Protein AF-A0A968E4I8-F1 (afdb_monomer)

Structure (mmCIF, N/CA/C/O backbone):
data_AF-A0A968E4I8-F1
#
_entry.id   AF-A0A968E4I8-F1
#
loop_
_atom_site.group_PDB
_atom_site.id
_atom_site.type_symbol
_atom_site.label_atom_id
_atom_site.label_alt_id
_atom_site.label_comp_id
_atom_site.label_asym_id
_atom_site.label_entity_id
_atom_site.label_seq_id
_atom_site.pdbx_PDB_ins_code
_atom_site.Cartn_x
_atom_site.Cartn_y
_atom_site.Cartn_z
_atom_site.occupancy
_atom_site.B_iso_or_equiv
_atom_site.auth_seq_id
_atom_site.auth_comp_id
_atom_site.auth_asym_id
_atom_site.auth_atom_id
_atom_site.pdbx_PDB_model_num
ATOM 1 N N . MET A 1 1 ? 18.718 1.848 -17.708 1.00 77.50 1 MET A N 1
ATOM 2 C CA . MET A 1 1 ? 18.367 2.944 -16.777 1.00 77.50 1 MET A CA 1
ATOM 3 C C . MET A 1 1 ? 17.151 3.710 -17.285 1.00 77.50 1 MET A C 1
ATOM 5 O O . MET A 1 1 ? 16.111 3.612 -16.656 1.00 77.50 1 MET A O 1
ATOM 9 N N . GLU A 1 2 ? 17.238 4.378 -18.441 1.00 94.00 2 GLU A N 1
ATOM 10 C CA . GLU A 1 2 ? 16.141 5.174 -19.028 1.00 94.00 2 GLU A CA 1
ATOM 11 C C . GLU A 1 2 ? 14.822 4.397 -19.182 1.00 94.00 2 GLU A C 1
ATOM 13 O O . GLU A 1 2 ? 13.764 4.889 -18.797 1.00 94.00 2 GLU A O 1
ATOM 18 N N . TRP A 1 3 ? 14.891 3.140 -19.634 1.00 97.44 3 TRP A N 1
ATOM 19 C CA . TRP A 1 3 ? 13.712 2.276 -19.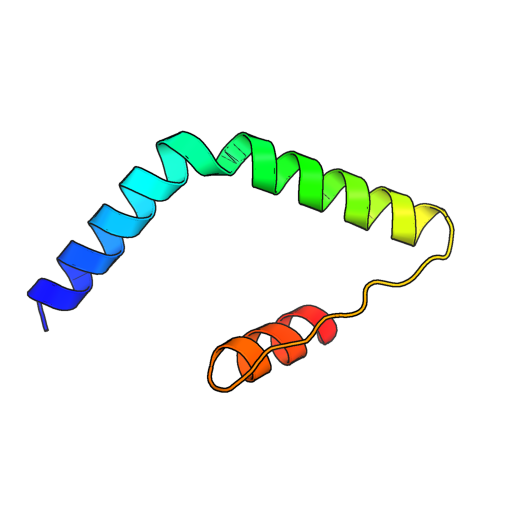741 1.00 97.44 3 TRP A CA 1
ATOM 20 C C . TRP A 1 3 ? 12.966 2.094 -18.408 1.00 97.44 3 TRP A C 1
ATOM 22 O O . TRP A 1 3 ? 11.755 2.275 -18.377 1.00 97.44 3 TRP A O 1
ATOM 32 N N . HIS A 1 4 ? 13.666 1.815 -17.299 1.00 98.06 4 HIS A N 1
ATOM 33 C CA . HIS A 1 4 ? 13.025 1.618 -15.988 1.00 98.06 4 HIS A CA 1
ATOM 34 C C . HIS A 1 4 ? 12.290 2.873 -15.506 1.00 98.06 4 HIS A C 1
ATOM 36 O O . HIS A 1 4 ? 11.227 2.775 -14.897 1.00 98.06 4 HIS A O 1
ATOM 42 N N . PHE A 1 5 ? 12.842 4.058 -15.783 1.00 98.38 5 PHE A N 1
ATOM 43 C CA . PHE A 1 5 ? 12.182 5.317 -15.445 1.00 98.38 5 PHE A CA 1
ATOM 44 C C . PHE A 1 5 ? 10.915 5.519 -16.277 1.00 98.38 5 PHE A 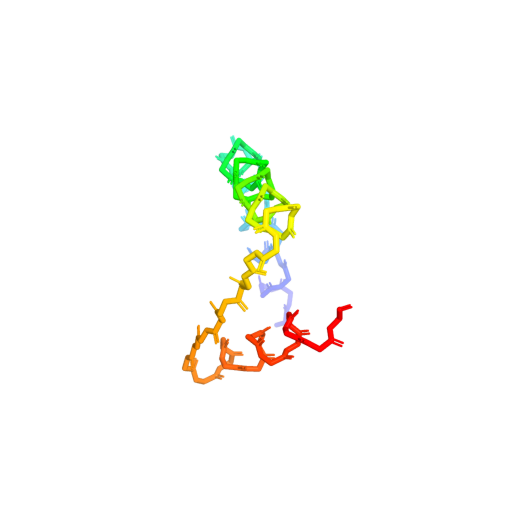C 1
ATOM 46 O O . PHE A 1 5 ? 9.860 5.805 -15.711 1.00 98.38 5 PHE A O 1
ATOM 53 N N . ASN A 1 6 ? 10.991 5.308 -17.592 1.00 98.56 6 ASN A N 1
ATOM 54 C CA . ASN A 1 6 ? 9.833 5.436 -18.476 1.00 98.56 6 ASN A CA 1
ATOM 55 C C . ASN A 1 6 ? 8.733 4.412 -18.144 1.00 98.56 6 ASN A C 1
ATOM 57 O O . ASN A 1 6 ? 7.558 4.775 -18.092 1.00 98.56 6 ASN A O 1
ATOM 61 N N . ASP A 1 7 ? 9.104 3.169 -17.834 1.00 98.50 7 ASP A N 1
ATOM 62 C CA . ASP A 1 7 ? 8.173 2.113 -17.417 1.00 98.50 7 ASP A CA 1
ATOM 63 C C . ASP A 1 7 ? 7.477 2.445 -16.081 1.00 98.50 7 ASP A C 1
ATOM 65 O O . ASP A 1 7 ? 6.258 2.316 -15.939 1.00 98.50 7 ASP A O 1
ATOM 69 N N . SER A 1 8 ? 8.227 2.989 -15.117 1.00 98.44 8 SER A N 1
ATOM 70 C CA . SER A 1 8 ? 7.690 3.440 -13.828 1.00 98.44 8 SER A CA 1
ATOM 71 C C . SER A 1 8 ? 6.715 4.615 -13.973 1.00 98.44 8 SER A C 1
ATOM 73 O O . SER A 1 8 ? 5.697 4.663 -13.275 1.00 98.44 8 SER A O 1
ATOM 75 N N . ILE A 1 9 ? 6.997 5.556 -14.883 1.00 98.44 9 ILE A N 1
ATOM 76 C CA . ILE A 1 9 ? 6.101 6.676 -15.211 1.00 98.44 9 ILE A CA 1
ATOM 77 C C . ILE A 1 9 ? 4.804 6.147 -15.821 1.00 98.44 9 ILE A C 1
ATOM 79 O O . ILE A 1 9 ? 3.718 6.532 -15.387 1.00 98.44 9 ILE A O 1
ATOM 83 N N . GLU A 1 10 ? 4.905 5.252 -16.801 1.00 98.50 10 GLU A N 1
ATOM 84 C CA . GLU A 1 10 ? 3.736 4.710 -17.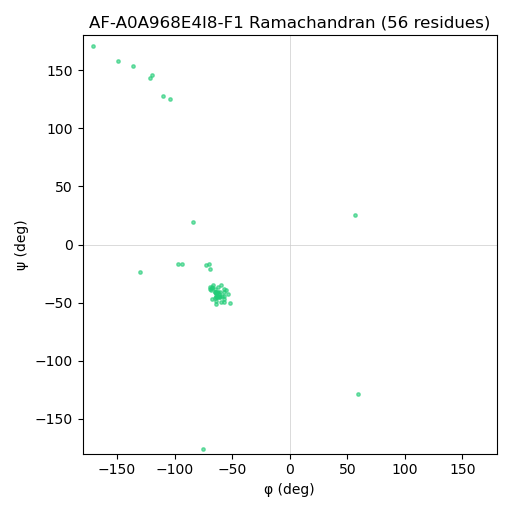487 1.00 98.50 10 GLU A CA 1
ATOM 85 C C . GLU A 1 10 ? 2.858 3.876 -16.548 1.00 98.50 10 GLU A C 1
ATOM 87 O O . GLU A 1 10 ? 1.635 4.027 -16.533 1.00 98.50 10 GLU A O 1
ATOM 92 N N . THR A 1 11 ? 3.474 3.072 -15.681 1.00 98.56 11 THR A N 1
ATOM 93 C CA . THR A 1 11 ? 2.763 2.333 -14.630 1.00 98.56 11 THR A CA 1
ATOM 94 C C . THR A 1 11 ? 1.973 3.280 -13.723 1.00 98.56 11 THR A C 1
ATOM 96 O O . THR A 1 11 ? 0.799 3.032 -13.447 1.00 98.56 11 THR A O 1
ATOM 99 N N . LYS A 1 12 ? 2.565 4.410 -13.311 1.00 98.62 12 LYS A N 1
ATOM 100 C CA . LYS A 1 12 ? 1.875 5.415 -12.485 1.00 98.62 12 LYS A CA 1
ATOM 101 C C . LYS A 1 12 ? 0.746 6.124 -13.234 1.00 98.62 12 LYS A C 1
ATOM 103 O O . LYS A 1 12 ? -0.295 6.377 -12.635 1.00 98.62 12 LYS A O 1
ATOM 108 N N . ARG A 1 13 ? 0.904 6.410 -14.532 1.00 98.31 13 ARG A N 1
ATOM 109 C CA . ARG A 1 13 ? -0.170 6.989 -15.362 1.00 98.31 13 ARG A CA 1
ATOM 110 C C . ARG A 1 13 ? -1.370 6.053 -15.472 1.00 98.31 13 ARG A C 1
ATOM 112 O O . ARG A 1 13 ? -2.500 6.494 -15.286 1.00 98.31 13 ARG A O 1
A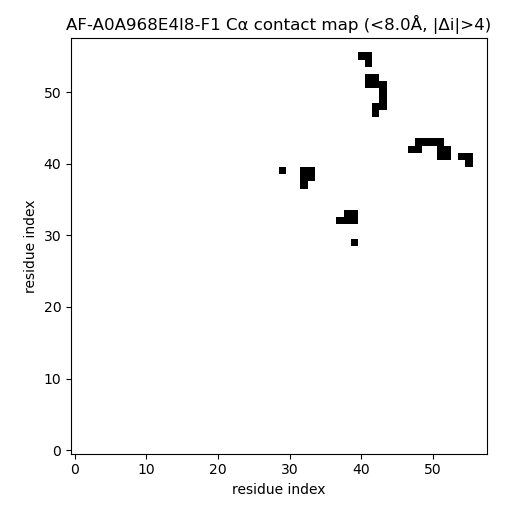TOM 119 N N . LYS A 1 14 ? -1.127 4.762 -15.714 1.00 98.38 14 LYS A N 1
ATOM 120 C CA . LYS A 1 14 ? -2.185 3.741 -15.747 1.00 98.38 14 LYS A CA 1
ATOM 121 C C . LYS A 1 14 ? -2.870 3.601 -14.391 1.00 98.38 14 LYS A C 1
ATOM 123 O O . LYS A 1 14 ? -4.094 3.585 -14.329 1.00 98.38 14 LYS A O 1
ATOM 128 N N . ALA A 1 15 ? -2.089 3.558 -13.312 1.00 98.50 15 ALA A N 1
ATOM 129 C CA . ALA A 1 15 ? -2.604 3.506 -11.948 1.00 98.50 15 ALA A CA 1
ATOM 130 C C . ALA A 1 15 ? -3.497 4.714 -11.619 1.00 98.50 15 ALA A C 1
ATOM 132 O O . ALA A 1 15 ? -4.583 4.533 -11.077 1.00 98.50 15 ALA A O 1
ATOM 133 N N . LEU A 1 16 ? -3.086 5.930 -11.999 1.00 97.69 16 LEU A N 1
ATOM 134 C CA . LEU A 1 16 ? -3.856 7.157 -11.774 1.00 97.69 16 LEU A CA 1
ATOM 135 C C . LEU A 1 16 ? -5.274 7.073 -12.357 1.00 97.69 16 LEU A C 1
ATOM 137 O O . LEU A 1 16 ? -6.222 7.534 -11.729 1.00 97.69 16 LEU A O 1
ATOM 141 N N . ALA A 1 17 ? -5.421 6.458 -13.532 1.00 95.44 17 ALA A N 1
ATOM 142 C CA . ALA A 1 17 ? -6.706 6.348 -14.213 1.00 95.44 17 ALA A CA 1
ATOM 143 C C . ALA A 1 17 ? -7.711 5.422 -13.505 1.00 95.44 17 ALA A C 1
ATOM 145 O O . ALA A 1 17 ? -8.907 5.534 -13.763 1.00 95.44 17 ALA A O 1
ATOM 146 N N . VAL A 1 18 ? -7.253 4.503 -12.643 1.00 97.75 18 VAL A N 1
ATOM 147 C CA . VAL A 1 18 ? -8.110 3.428 -12.105 1.00 97.75 18 VAL A CA 1
ATOM 148 C C . VAL A 1 18 ? -8.068 3.265 -10.586 1.00 97.75 18 VAL A C 1
ATOM 150 O 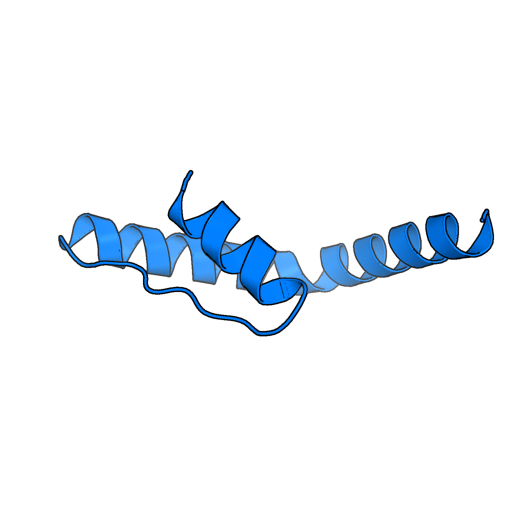O . VAL A 1 18 ? -9.018 2.734 -10.021 1.00 97.75 18 VAL A O 1
ATOM 153 N N . LEU A 1 19 ? -7.006 3.702 -9.902 1.00 98.50 19 LEU A N 1
ATOM 154 C CA . LEU A 1 19 ? -6.810 3.404 -8.478 1.00 98.50 19 LEU A CA 1
ATOM 155 C C . LEU A 1 19 ? -7.347 4.474 -7.525 1.00 98.50 19 LEU A C 1
ATOM 157 O O . LEU A 1 19 ? -7.523 4.159 -6.351 1.00 98.50 19 LEU A O 1
ATOM 161 N N . ILE A 1 20 ? -7.627 5.702 -7.988 1.00 97.88 20 ILE A N 1
ATOM 162 C CA . ILE A 1 20 ? -8.099 6.791 -7.108 1.00 97.88 20 ILE A CA 1
ATOM 163 C C . ILE A 1 20 ? -9.306 6.360 -6.252 1.00 97.88 20 ILE A C 1
ATOM 165 O O . ILE A 1 20 ? -9.225 6.515 -5.032 1.00 97.88 20 ILE A O 1
ATOM 169 N N . PRO A 1 21 ? -10.383 5.772 -6.817 1.00 97.88 21 PRO A N 1
ATOM 170 C CA . PRO A 1 21 ? -11.544 5.392 -6.011 1.00 97.88 21 PRO A CA 1
ATOM 171 C C . PRO A 1 21 ? -11.209 4.341 -4.945 1.00 97.88 21 PRO A C 1
ATOM 173 O O . PRO A 1 21 ? -11.652 4.451 -3.804 1.00 97.88 21 PRO A O 1
ATOM 176 N N . SER A 1 22 ? -10.381 3.349 -5.287 1.00 98.38 22 SER A N 1
ATOM 177 C CA . SER A 1 22 ? -9.984 2.283 -4.360 1.00 98.38 22 SER A CA 1
ATOM 178 C C . SER A 1 22 ? -9.077 2.794 -3.241 1.00 98.38 22 SER A C 1
ATOM 180 O O . SER A 1 22 ? -9.222 2.374 -2.096 1.00 98.38 22 SER A O 1
ATOM 182 N N . ILE A 1 23 ? -8.158 3.716 -3.549 1.00 98.56 23 ILE A N 1
ATOM 183 C CA . ILE A 1 23 ? -7.288 4.351 -2.549 1.00 98.56 23 ILE A CA 1
ATOM 184 C C . ILE A 1 23 ? -8.129 5.175 -1.571 1.00 98.56 23 ILE A C 1
ATOM 186 O O . ILE A 1 23 ? -7.935 5.058 -0.362 1.00 98.56 23 ILE A O 1
ATOM 190 N N . GLN A 1 24 ? -9.086 5.960 -2.076 1.00 98.50 24 GLN A N 1
ATOM 191 C CA . GLN A 1 24 ? -9.998 6.731 -1.232 1.00 98.50 24 GLN A CA 1
ATOM 192 C C . GLN A 1 24 ? -10.805 5.813 -0.303 1.00 98.50 24 GLN A C 1
ATOM 194 O O . GLN A 1 24 ? -10.803 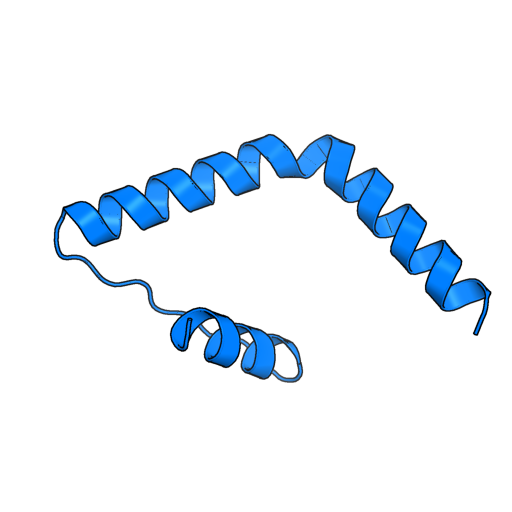6.019 0.908 1.00 98.50 24 GLN A O 1
ATOM 199 N N . GLN A 1 25 ? -11.424 4.760 -0.844 1.00 98.69 25 GLN A N 1
ATOM 200 C CA . GLN A 1 25 ? -12.203 3.811 -0.047 1.00 98.69 25 GLN A CA 1
ATOM 201 C C . GLN A 1 25 ? -11.354 3.111 1.027 1.00 98.69 25 GLN A C 1
ATOM 203 O O . GLN A 1 25 ? -11.808 2.925 2.160 1.00 98.69 25 GLN A O 1
ATOM 208 N N . ALA A 1 26 ? -10.118 2.724 0.697 1.00 98.50 26 ALA A N 1
ATOM 209 C CA . ALA A 1 26 ? -9.204 2.119 1.660 1.00 98.50 26 ALA A CA 1
ATOM 210 C C . ALA A 1 26 ? -8.841 3.103 2.782 1.00 98.50 26 ALA A C 1
ATOM 212 O O . ALA A 1 26 ? -8.882 2.731 3.955 1.00 98.50 26 ALA A O 1
ATOM 213 N N . ALA A 1 27 ? -8.536 4.359 2.440 1.00 98.44 27 ALA A N 1
ATOM 214 C CA . ALA A 1 27 ? -8.230 5.404 3.413 1.00 98.44 27 ALA A CA 1
ATOM 215 C C . ALA A 1 27 ? -9.412 5.679 4.355 1.00 98.44 27 ALA A C 1
ATOM 217 O O . ALA A 1 27 ? -9.224 5.728 5.570 1.00 98.44 27 ALA A O 1
ATOM 218 N N . GLU A 1 28 ? -10.629 5.781 3.817 1.00 98.69 28 GLU A N 1
ATOM 219 C CA . GLU A 1 28 ? -11.858 5.954 4.602 1.00 98.69 28 GLU A CA 1
ATOM 220 C C . GLU A 1 28 ? -12.084 4.774 5.560 1.00 98.69 28 GLU A C 1
ATOM 222 O O . GLU A 1 28 ? -12.321 4.980 6.750 1.00 98.69 28 GLU A O 1
ATOM 227 N N . SER A 1 29 ? -11.916 3.538 5.079 1.00 98.56 29 SER A N 1
ATOM 228 C CA . SER A 1 29 ? -12.076 2.323 5.895 1.00 98.56 29 SER A CA 1
ATOM 229 C C . SER A 1 29 ? -11.046 2.241 7.029 1.00 98.56 29 SER A C 1
ATOM 231 O O . SER A 1 29 ? -11.365 1.872 8.162 1.00 98.56 29 SER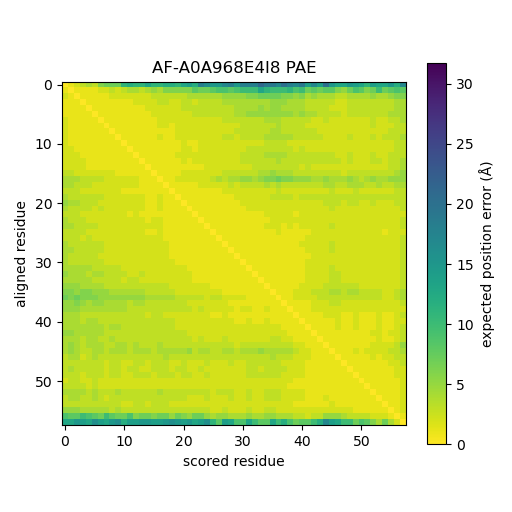 A O 1
ATOM 233 N N . MET A 1 30 ? -9.792 2.598 6.737 1.00 98.50 30 MET A N 1
ATOM 234 C CA . MET A 1 30 ? -8.717 2.650 7.728 1.00 98.50 30 MET A CA 1
ATOM 235 C C . MET A 1 30 ? -8.987 3.726 8.785 1.00 98.50 30 MET A C 1
ATOM 237 O O . MET A 1 30 ? -8.886 3.444 9.980 1.00 98.50 30 MET A O 1
ATOM 241 N N . ALA A 1 31 ? -9.394 4.925 8.362 1.00 98.44 31 ALA A N 1
ATOM 242 C CA . ALA A 1 31 ? -9.737 6.020 9.263 1.00 98.44 31 ALA A CA 1
ATOM 243 C C . ALA A 1 31 ? -10.921 5.664 10.175 1.00 98.44 31 ALA A C 1
ATOM 245 O O . ALA A 1 31 ? -10.868 5.910 11.380 1.00 98.44 31 ALA A O 1
ATOM 246 N N . GLU A 1 32 ? -11.964 5.030 9.631 1.00 98.69 32 GLU A N 1
ATOM 247 C CA . GLU A 1 32 ? -13.114 4.569 10.409 1.00 98.69 32 GLU A CA 1
ATOM 248 C C . GLU A 1 32 ? -12.710 3.535 11.469 1.00 98.69 32 GLU A C 1
ATOM 250 O O . GLU A 1 32 ? -13.135 3.638 12.624 1.00 98.69 32 GLU A O 1
ATOM 255 N N . SER A 1 33 ? -11.864 2.564 11.105 1.00 98.56 33 SER A N 1
ATOM 256 C CA . SER A 1 33 ? -11.339 1.567 12.046 1.00 98.56 33 SER A CA 1
ATOM 257 C C . SER A 1 33 ? -10.628 2.241 13.218 1.00 98.56 33 SER A C 1
ATOM 259 O O . SER A 1 33 ? -10.948 1.968 14.375 1.00 98.56 33 SER A O 1
ATOM 261 N N . LEU A 1 34 ? -9.723 3.181 12.934 1.00 97.94 34 LEU A N 1
ATOM 262 C CA . LEU A 1 34 ? -8.983 3.910 13.964 1.00 97.94 34 LEU A CA 1
ATOM 263 C C . LEU A 1 34 ? -9.902 4.783 14.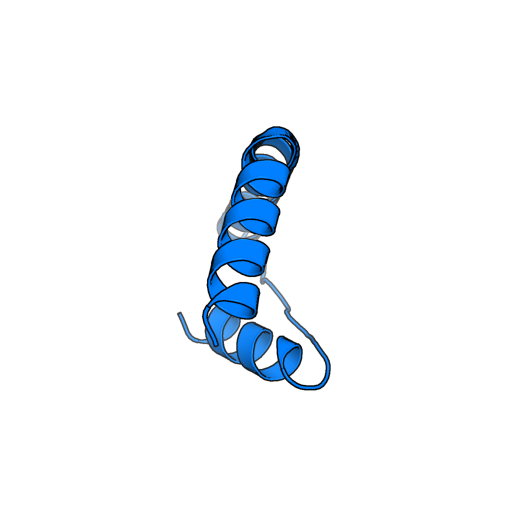830 1.00 97.94 34 LEU A C 1
ATOM 265 O O . LEU A 1 34 ? -9.760 4.797 16.053 1.00 97.94 34 LEU A O 1
ATOM 269 N N . HIS A 1 35 ? -10.891 5.455 14.231 1.00 98.38 35 HIS A N 1
ATOM 270 C CA . HIS A 1 35 ? -11.874 6.254 14.969 1.00 98.38 35 HIS A CA 1
ATOM 271 C C . HIS A 1 35 ? -12.672 5.408 15.972 1.00 98.38 35 HIS A C 1
ATOM 273 O O . HIS A 1 35 ? -12.972 5.858 17.076 1.00 98.38 35 HIS A O 1
ATOM 279 N N . LYS A 1 36 ? -12.952 4.147 15.626 1.00 98.44 36 LYS A N 1
ATOM 280 C CA . LYS A 1 36 ? -13.625 3.166 16.490 1.00 98.44 36 LYS A CA 1
ATOM 281 C C . LYS A 1 36 ? -12.673 2.450 17.461 1.00 98.44 36 LYS A C 1
ATOM 283 O O . LYS A 1 36 ? -13.007 1.379 17.964 1.00 98.44 36 LYS A O 1
ATOM 288 N N . SER A 1 37 ? -11.488 3.017 17.717 1.00 98.06 37 SER A N 1
ATOM 289 C CA . SER A 1 37 ? -10.426 2.418 18.544 1.00 98.06 37 SER A CA 1
ATOM 290 C C . SER A 1 37 ? -9.965 1.035 18.056 1.00 98.06 37 SER A C 1
ATOM 292 O O . SER A 1 37 ? -9.470 0.213 18.830 1.00 98.06 37 SER A O 1
ATOM 294 N N . GLY A 1 38 ? -10.139 0.768 16.761 1.00 98.06 38 GLY A N 1
ATOM 295 C CA . GLY A 1 38 ? -9.565 -0.371 16.067 1.00 98.06 38 GLY A CA 1
ATOM 296 C C . GLY A 1 38 ? -8.072 -0.183 15.801 1.00 98.06 38 GLY A C 1
ATOM 297 O O . GLY A 1 38 ? -7.445 0.789 16.216 1.00 98.06 38 GLY A O 1
ATOM 298 N N . LYS A 1 39 ? -7.487 -1.148 15.095 1.00 97.44 39 LYS A N 1
ATOM 299 C CA . LYS A 1 39 ? -6.072 -1.148 14.708 1.00 97.44 39 LYS A CA 1
ATOM 300 C C . LYS A 1 39 ? -5.932 -1.573 13.256 1.00 97.44 39 LYS A C 1
ATOM 302 O O . LYS A 1 39 ? -6.761 -2.334 12.756 1.00 97.44 39 LYS A O 1
ATOM 307 N N . ILE A 1 40 ? -4.866 -1.117 12.612 1.00 98.12 40 ILE A N 1
ATOM 308 C CA . ILE A 1 40 ? -4.492 -1.537 11.263 1.00 98.12 40 ILE A CA 1
ATOM 309 C C . ILE A 1 40 ? -3.319 -2.506 11.403 1.00 98.12 40 ILE A C 1
ATOM 311 O O . ILE A 1 40 ? -2.327 -2.197 12.058 1.00 98.12 40 ILE A O 1
ATOM 315 N N . LEU A 1 41 ? -3.461 -3.703 10.837 1.00 97.81 41 LEU A N 1
ATOM 316 C CA . LEU A 1 41 ? -2.401 -4.705 10.785 1.00 97.81 41 LEU A CA 1
ATOM 317 C C . LEU A 1 41 ? -1.936 -4.820 9.337 1.00 97.81 41 LEU A C 1
ATOM 319 O O . LEU A 1 41 ? -2.757 -5.033 8.447 1.00 97.81 41 LEU A O 1
ATOM 323 N N . VAL A 1 42 ? -0.632 -4.696 9.115 1.00 97.81 42 VAL A N 1
ATOM 324 C CA . VAL A 1 42 ? -0.014 -4.767 7.787 1.00 97.81 42 VAL A CA 1
ATOM 325 C C . VAL A 1 42 ? 1.013 -5.890 7.738 1.00 97.81 42 VAL A C 1
ATOM 327 O O . VAL A 1 42 ? 1.702 -6.166 8.719 1.00 97.81 42 VAL A O 1
ATOM 330 N N . CYS A 1 43 ? 1.096 -6.569 6.598 1.00 98.19 43 CYS A N 1
ATOM 331 C CA . CYS A 1 43 ? 2.066 -7.628 6.351 1.00 98.19 43 CYS A CA 1
ATOM 332 C C . CYS A 1 43 ? 2.441 -7.680 4.865 1.00 98.19 43 CYS A C 1
ATOM 334 O O . CYS A 1 43 ? 1.703 -7.209 4.001 1.00 98.19 43 CYS A O 1
ATOM 336 N N . GLY A 1 44 ? 3.601 -8.260 4.569 1.00 97.88 44 GLY A N 1
ATOM 337 C CA . GLY A 1 44 ? 4.122 -8.404 3.214 1.00 97.88 44 GLY A CA 1
ATOM 338 C C . GLY A 1 44 ? 5.354 -9.305 3.195 1.00 97.88 44 GLY A C 1
ATOM 339 O O . GLY A 1 44 ? 5.879 -9.659 4.249 1.00 97.88 44 GLY A O 1
ATOM 340 N N . ASN A 1 45 ? 5.817 -9.671 1.998 1.00 98.38 45 ASN A N 1
ATOM 341 C CA . ASN A 1 45 ? 7.014 -10.493 1.788 1.00 98.38 45 ASN A CA 1
ATOM 342 C C . ASN A 1 45 ? 8.053 -9.718 0.964 1.00 98.38 45 ASN A C 1
ATOM 344 O O . ASN A 1 45 ? 7.690 -8.959 0.065 1.00 98.38 45 ASN A O 1
ATOM 348 N N . GLY A 1 46 ? 9.345 -9.932 1.228 1.00 97.12 46 GLY A N 1
ATOM 349 C CA . GLY A 1 46 ? 10.426 -9.268 0.489 1.00 97.12 46 GLY A CA 1
ATOM 350 C C . GLY A 1 46 ? 10.346 -7.741 0.595 1.00 97.12 46 GLY A C 1
ATOM 351 O O . GLY A 1 46 ? 10.223 -7.210 1.695 1.00 97.12 46 GLY A O 1
ATOM 352 N N . GLY A 1 47 ? 10.379 -7.035 -0.540 1.00 96.88 47 GLY A N 1
ATOM 353 C CA . GLY A 1 47 ? 10.262 -5.569 -0.574 1.00 96.88 47 GLY A CA 1
ATOM 354 C C . GLY A 1 47 ? 8.973 -5.048 0.071 1.00 96.88 47 GLY A C 1
ATOM 355 O O . GLY A 1 47 ? 9.020 -4.105 0.849 1.00 96.88 47 GLY A O 1
ATOM 356 N N . SER A 1 48 ? 7.843 -5.733 -0.119 1.00 97.50 48 SER A N 1
ATOM 357 C CA . SER A 1 48 ? 6.574 -5.328 0.500 1.00 97.50 48 SER A CA 1
ATOM 358 C C . SER A 1 48 ? 6.538 -5.544 2.016 1.00 97.50 48 SER A C 1
ATOM 360 O O . SER A 1 48 ? 5.695 -4.963 2.691 1.00 97.50 48 SER A O 1
ATOM 362 N N . ALA A 1 49 ? 7.444 -6.354 2.581 1.00 98.25 49 ALA A N 1
ATOM 363 C CA . ALA A 1 49 ? 7.633 -6.396 4.032 1.00 98.25 49 ALA A CA 1
ATOM 364 C C . ALA A 1 49 ? 8.262 -5.089 4.543 1.00 98.25 49 ALA A C 1
ATOM 366 O O . ALA A 1 49 ? 7.888 -4.607 5.611 1.00 98.25 49 ALA A O 1
ATOM 367 N N . ALA A 1 50 ? 9.175 -4.497 3.760 1.00 97.56 50 ALA A N 1
ATOM 368 C CA . ALA A 1 50 ? 9.758 -3.192 4.056 1.00 97.56 50 ALA A CA 1
ATOM 369 C C . ALA A 1 50 ? 8.717 -2.062 3.939 1.00 97.56 50 ALA A C 1
ATOM 371 O O . ALA A 1 50 ? 8.709 -1.160 4.773 1.00 97.56 50 ALA A O 1
ATOM 372 N N . ASP A 1 51 ? 7.791 -2.150 2.982 1.00 98.06 51 ASP A N 1
ATOM 373 C CA . ASP A 1 51 ? 6.670 -1.205 2.889 1.00 98.06 51 ASP A CA 1
ATOM 374 C C . ASP A 1 51 ? 5.690 -1.370 4.064 1.00 98.06 51 ASP A C 1
ATOM 376 O O . ASP A 1 51 ? 5.216 -0.385 4.619 1.00 98.06 51 ASP A O 1
ATOM 380 N N . ALA A 1 52 ? 5.409 -2.609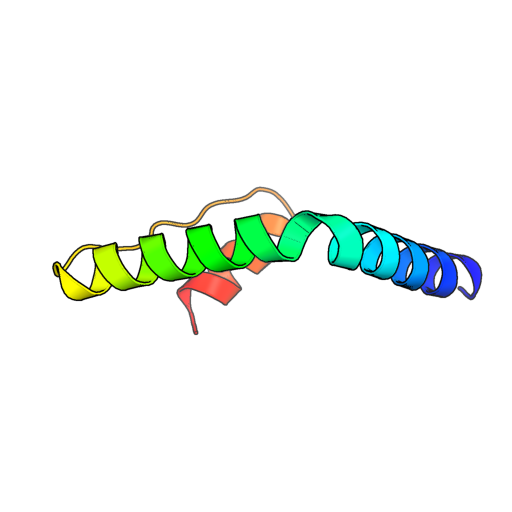 4.494 1.00 98.06 52 ALA A N 1
ATOM 381 C CA . ALA A 1 52 ? 4.533 -2.870 5.637 1.00 98.06 52 ALA A CA 1
ATOM 382 C C . ALA A 1 52 ? 5.107 -2.304 6.948 1.00 98.06 52 ALA A C 1
ATOM 384 O O . ALA A 1 52 ? 4.383 -1.659 7.702 1.00 98.06 52 ALA A O 1
ATOM 385 N N . GLN A 1 53 ? 6.405 -2.496 7.219 1.00 97.19 53 GLN A N 1
ATOM 386 C CA . GLN A 1 53 ? 7.033 -1.879 8.397 1.00 97.19 53 GLN A CA 1
ATOM 387 C C . GLN A 1 53 ? 7.085 -0.348 8.283 1.00 97.19 53 GLN A C 1
ATOM 389 O O . GLN A 1 53 ? 6.936 0.320 9.299 1.00 97.19 53 GLN A O 1
ATOM 394 N N . HIS A 1 54 ? 7.275 0.206 7.076 1.00 97.75 54 HIS A N 1
ATOM 395 C CA . HIS A 1 54 ? 7.268 1.652 6.850 1.00 97.75 54 HIS A CA 1
ATOM 396 C C . HIS A 1 54 ? 5.881 2.214 7.167 1.00 97.75 54 HIS A C 1
ATOM 398 O O . HIS A 1 54 ? 5.766 3.087 8.018 1.00 97.75 54 HIS A O 1
ATOM 404 N N . PHE A 1 55 ? 4.826 1.624 6.604 1.00 97.25 55 PHE A N 1
ATOM 405 C CA . PHE A 1 55 ? 3.446 2.018 6.881 1.00 97.25 55 PHE A CA 1
ATOM 406 C C . PHE A 1 55 ? 3.091 1.940 8.371 1.00 97.25 55 PHE A C 1
ATOM 408 O O . PHE A 1 55 ? 2.398 2.806 8.883 1.00 97.25 55 PHE A O 1
ATOM 415 N N . ALA A 1 56 ? 3.536 0.899 9.080 1.00 96.19 56 ALA A N 1
ATOM 416 C CA . ALA A 1 56 ? 3.234 0.743 10.503 1.00 96.19 56 ALA A CA 1
ATOM 417 C C . ALA A 1 56 ? 4.001 1.717 11.417 1.00 96.19 56 ALA A C 1
ATOM 419 O O . ALA A 1 56 ? 3.644 1.844 12.588 1.00 96.19 56 ALA A O 1
ATOM 420 N N . ALA A 1 57 ? 5.085 2.323 10.923 1.00 93.44 57 ALA A N 1
ATOM 421 C CA . ALA A 1 57 ? 5.973 3.179 11.703 1.00 93.44 57 ALA A CA 1
ATOM 422 C C . ALA A 1 57 ? 5.671 4.682 11.565 1.00 93.44 57 ALA A C 1
ATOM 424 O O . ALA A 1 57 ? 6.165 5.454 12.389 1.00 93.44 57 ALA A O 1
ATOM 425 N N . GLU A 1 58 ? 4.907 5.085 10.546 1.00 71.25 58 GLU A N 1
ATOM 426 C CA . GLU A 1 58 ? 4.453 6.468 10.315 1.00 71.25 58 GLU A CA 1
ATOM 427 C C . GLU A 1 58 ? 3.090 6.747 10.961 1.00 71.25 58 GLU A C 1
ATOM 429 O O . GLU A 1 58 ? 2.939 7.861 11.517 1.00 71.25 58 GLU A O 1
#

Radius of gyration: 15.03 Å; Cα contacts (8 Å, |Δi|>4): 19; chains: 1; bounding box: 32×18×38 Å

Sequence (58 aa):
MEWHFNDSIETKRKALAVLIPSIQQAAESMAESLHKSGKILVCGNGGSAADAQHFAAE

Foldseek 3Di:
DVVVVVVVVVVVVVCVVPCVVVVVVVVVVQVVCVVVVHDDQFDDPDVSNVVRVVVVVD

Mean predicted aligned error: 2.68 Å

Solvent-accessible surface area (backbone atoms only — not comparable to full-atom values): 3481 Å² total; per-residue (Å²): 111,72,64,62,54,54,52,55,52,51,53,49,56,58,42,63,78,67,42,56,68,58,52,50,53,51,51,53,53,52,52,51,37,47,74,71,73,47,80,89,86,73,76,53,65,73,72,45,29,57,50,26,53,50,65,75,72,111

Secondary structure (DSSP, 8-state):
-HHHHHHHHHHHHHHHHHHHHHHHHHHHHHHHHHHTT-------STHHHHHHHHHHH-

pLDDT: mean 97.08, std 4.44, range [71.25, 98.69]